Protein AF-A0A8T6U8Y3-F1 (afdb_monomer_lite)

Structure (mmCIF, N/CA/C/O backbone):
data_AF-A0A8T6U8Y3-F1
#
_entry.id   AF-A0A8T6U8Y3-F1
#
loop_
_atom_site.group_PDB
_atom_site.id
_atom_site.type_symbol
_atom_site.label_atom_id
_atom_site.label_alt_id
_atom_site.label_comp_id
_atom_site.label_asym_id
_atom_site.label_entity_id
_atom_site.label_seq_id
_atom_site.pdbx_PDB_ins_code
_atom_site.Cartn_x
_atom_site.Cartn_y
_atom_site.Cartn_z
_atom_site.occupancy
_atom_site.B_iso_or_equiv
_atom_site.auth_seq_id
_atom_site.auth_comp_id
_atom_site.auth_asym_id
_atom_site.auth_atom_id
_atom_site.pdbx_PDB_model_num
ATOM 1 N N . MET A 1 1 ? 5.270 15.426 -2.629 1.00 44.84 1 MET A N 1
ATOM 2 C CA . MET A 1 1 ? 5.091 15.034 -4.044 1.00 44.84 1 MET A CA 1
ATOM 3 C C . MET A 1 1 ? 6.142 13.988 -4.395 1.00 44.84 1 MET A C 1
ATOM 5 O O . MET A 1 1 ? 7.308 14.335 -4.480 1.00 44.84 1 MET A O 1
ATOM 9 N N . LYS A 1 2 ? 5.754 12.710 -4.514 1.00 51.69 2 LYS A N 1
ATOM 10 C CA . LYS A 1 2 ? 6.608 11.588 -4.968 1.00 51.69 2 LYS A CA 1
ATOM 11 C C . LYS A 1 2 ? 6.368 11.290 -6.465 1.00 51.69 2 LYS A C 1
ATOM 13 O O . LYS A 1 2 ? 6.351 10.142 -6.881 1.00 51.69 2 LYS A O 1
ATOM 18 N N . SER A 1 3 ? 6.102 12.319 -7.268 1.00 58.97 3 SER A N 1
ATOM 19 C CA . SER A 1 3 ? 5.593 12.182 -8.643 1.00 58.97 3 SER A CA 1
ATOM 20 C C . SER A 1 3 ? 6.615 11.672 -9.668 1.00 58.97 3 SER A C 1
ATOM 22 O O . SER A 1 3 ? 6.224 11.389 -10.792 1.00 58.97 3 SER A O 1
ATOM 24 N N . HIS A 1 4 ? 7.896 11.537 -9.303 1.00 66.88 4 HIS A N 1
ATOM 25 C CA . HIS A 1 4 ? 8.971 11.149 -10.231 1.00 66.88 4 HIS A CA 1
ATOM 26 C C . HIS A 1 4 ? 9.582 9.763 -9.973 1.00 66.88 4 HIS A C 1
ATOM 28 O O . HIS A 1 4 ? 10.421 9.323 -10.745 1.00 66.88 4 HIS A O 1
ATOM 34 N N . LEU A 1 5 ? 9.129 9.023 -8.953 1.00 81.81 5 LEU A N 1
ATOM 35 C CA . LEU A 1 5 ? 9.771 7.753 -8.581 1.00 81.81 5 LEU A CA 1
ATOM 36 C C . LEU A 1 5 ? 9.655 6.655 -9.647 1.00 81.81 5 LEU A C 1
ATOM 38 O O . LEU A 1 5 ? 10.596 5.888 -9.816 1.00 81.81 5 LEU A O 1
ATOM 42 N N . LEU A 1 6 ? 8.516 6.564 -10.340 1.00 86.06 6 LEU A N 1
ATOM 43 C CA . LEU A 1 6 ? 8.314 5.573 -11.402 1.00 86.06 6 LEU 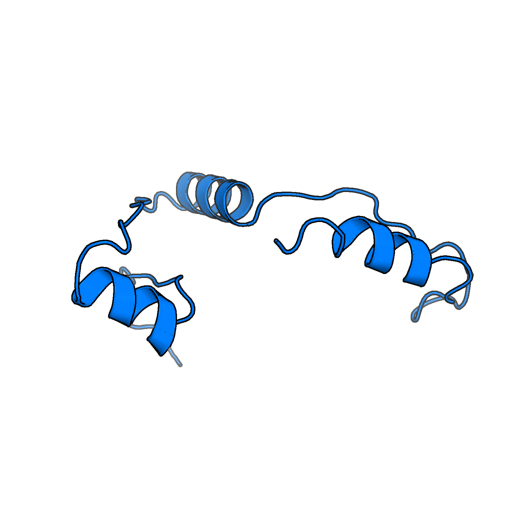A CA 1
ATOM 44 C C . LEU A 1 6 ? 9.193 5.871 -12.631 1.00 86.06 6 LEU A C 1
ATOM 46 O O . LEU A 1 6 ? 9.966 4.989 -12.996 1.00 86.06 6 LEU A O 1
ATOM 50 N N . PRO A 1 7 ? 9.184 7.098 -13.195 1.00 89.88 7 PRO A N 1
ATOM 51 C CA . PRO A 1 7 ? 10.100 7.462 -14.279 1.00 89.88 7 PRO A CA 1
ATOM 52 C C . PRO A 1 7 ? 11.582 7.265 -13.929 1.00 89.88 7 PRO A C 1
ATOM 54 O O . PRO A 1 7 ? 12.334 6.699 -14.720 1.00 89.88 7 PRO A O 1
ATOM 57 N N . ASP A 1 8 ? 12.004 7.677 -12.728 1.00 92.62 8 ASP A N 1
ATOM 58 C CA . ASP A 1 8 ? 13.391 7.508 -12.277 1.00 92.62 8 ASP A CA 1
ATOM 59 C C . ASP A 1 8 ? 13.759 6.018 -12.155 1.00 92.62 8 ASP A C 1
ATOM 61 O O . ASP A 1 8 ? 14.876 5.605 -12.483 1.00 92.62 8 ASP A O 1
ATOM 65 N N . PHE A 1 9 ? 12.818 5.187 -11.692 1.00 91.88 9 PHE A N 1
ATOM 66 C CA . PHE A 1 9 ? 13.009 3.745 -11.596 1.00 91.88 9 PHE A CA 1
ATOM 67 C C . PHE A 1 9 ? 13.113 3.094 -12.976 1.00 91.88 9 PHE A C 1
ATOM 69 O O . PHE A 1 9 ? 14.057 2.333 -13.189 1.00 91.88 9 PHE A O 1
ATOM 76 N N . GLU A 1 10 ? 12.214 3.424 -13.907 1.00 92.19 10 GLU A N 1
ATOM 77 C CA . GLU A 1 10 ? 12.241 2.963 -15.302 1.00 92.19 10 GLU A CA 1
ATOM 78 C C . GLU A 1 10 ? 13.571 3.299 -15.973 1.00 92.19 10 GLU A C 1
ATOM 80 O O . GLU A 1 10 ? 14.241 2.407 -16.497 1.00 92.19 10 GLU A O 1
ATOM 85 N N . GLN A 1 11 ? 14.014 4.553 -15.856 1.00 92.25 11 GLN A N 1
ATOM 86 C CA . GLN A 1 11 ? 15.302 4.985 -16.388 1.00 92.25 11 GLN A CA 1
ATOM 87 C C . GLN A 1 11 ? 16.463 4.220 -15.742 1.00 92.25 11 GLN A C 1
ATOM 89 O O . GLN A 1 11 ? 17.434 3.862 -16.405 1.00 92.25 11 GLN A O 1
ATOM 94 N N . SER A 1 12 ? 16.361 3.896 -14.449 1.00 92.69 12 SER A N 1
ATOM 95 C CA . SER A 1 12 ? 17.383 3.104 -13.765 1.00 92.69 12 SER A CA 1
ATOM 96 C C . SER A 1 12 ? 17.486 1.660 -14.270 1.00 92.69 12 SER A C 1
ATOM 98 O O . SER A 1 12 ? 18.462 0.994 -13.922 1.00 92.69 12 SER A O 1
ATOM 100 N N . LEU A 1 13 ? 16.492 1.136 -14.998 1.00 92.56 13 LEU A N 1
ATOM 101 C CA . LEU A 1 13 ? 16.503 -0.224 -15.551 1.00 92.56 13 LEU A CA 1
ATOM 102 C C . LEU A 1 13 ? 17.184 -0.300 -16.919 1.00 92.56 13 LEU A C 1
ATOM 104 O O . LEU A 1 13 ? 17.623 -1.384 -17.309 1.00 92.56 13 LEU A O 1
ATOM 108 N N . GLU A 1 14 ? 17.327 0.827 -17.619 1.00 91.75 14 GLU A N 1
ATOM 109 C CA . GLU A 1 14 ? 17.985 0.873 -18.921 1.00 91.75 14 GLU A CA 1
ATOM 110 C C . GLU A 1 14 ? 19.413 0.317 -18.833 1.00 91.75 14 GLU A C 1
ATOM 112 O O . GLU A 1 14 ? 20.248 0.759 -18.042 1.00 91.75 14 GLU A O 1
ATOM 117 N N . GLY A 1 15 ? 19.696 -0.713 -19.633 1.00 88.44 15 GLY A N 1
ATOM 118 C CA . GLY A 1 15 ? 21.009 -1.354 -19.677 1.00 88.44 15 GLY A CA 1
ATOM 119 C C . GLY A 1 15 ? 21.361 -2.216 -18.457 1.00 88.44 15 GLY A C 1
ATOM 120 O O . GLY A 1 15 ? 22.429 -2.834 -18.458 1.00 88.44 15 GLY A O 1
ATOM 121 N N . LYS A 1 16 ? 20.495 -2.323 -17.434 1.00 93.62 16 LYS A N 1
ATOM 122 C CA . LYS A 1 16 ? 20.750 -3.219 -16.296 1.00 93.62 16 LYS A CA 1
ATOM 123 C C . LYS A 1 16 ? 20.620 -4.686 -16.724 1.00 93.62 16 LYS A C 1
ATOM 125 O O . LYS A 1 16 ? 19.581 -5.079 -17.261 1.00 93.62 16 LYS A O 1
ATOM 130 N N . PRO A 1 17 ? 21.634 -5.528 -16.451 1.00 92.94 17 PRO A N 1
ATOM 131 C CA . PRO A 1 17 ? 21.569 -6.945 -16.770 1.00 92.94 17 PRO A CA 1
ATOM 132 C C . PRO A 1 17 ? 20.559 -7.658 -15.867 1.00 92.94 17 PRO A C 1
ATOM 134 O O . PRO A 1 17 ? 20.515 -7.441 -14.655 1.00 92.94 17 PRO A O 1
ATOM 137 N N . CYS A 1 18 ? 19.773 -8.561 -16.450 1.00 93.19 18 CYS A N 1
ATOM 138 C CA . CYS A 1 18 ? 18.895 -9.438 -15.685 1.00 93.19 18 CYS A CA 1
ATOM 139 C C . CYS A 1 18 ? 19.711 -10.313 -14.709 1.00 93.19 18 CYS A C 1
ATOM 141 O O . CYS A 1 18 ? 20.621 -11.014 -15.156 1.00 93.19 18 CYS A O 1
ATOM 143 N N . PRO A 1 19 ? 19.362 -10.386 -13.409 1.00 93.25 19 PRO A N 1
ATOM 144 C CA . PRO A 1 19 ? 20.111 -11.181 -12.429 1.00 93.25 19 PRO A CA 1
ATOM 145 C C . PRO A 1 19 ? 20.054 -12.698 -12.681 1.00 93.25 19 PRO A C 1
ATOM 147 O O . PRO A 1 19 ? 20.804 -13.445 -12.062 1.00 93.25 19 PRO A O 1
ATOM 150 N N . LYS A 1 20 ? 19.167 -13.170 -13.572 1.00 95.06 20 LYS A N 1
ATOM 151 C CA . LYS A 1 20 ? 19.025 -14.593 -13.924 1.00 95.06 20 LYS A CA 1
ATOM 152 C C . LYS A 1 20 ? 19.741 -14.989 -15.220 1.00 95.06 20 LYS A C 1
ATOM 154 O O . LYS A 1 20 ? 20.214 -16.115 -15.310 1.00 95.06 20 LYS A O 1
ATOM 159 N N . CYS A 1 21 ? 19.781 -14.113 -16.228 1.00 94.38 21 CYS A N 1
ATOM 160 C CA . CYS A 1 21 ? 20.293 -14.448 -17.569 1.00 94.38 21 CYS A CA 1
ATOM 161 C C . CYS A 1 21 ? 21.279 -13.428 -18.159 1.00 94.38 21 CYS A C 1
ATOM 163 O O . CYS A 1 21 ? 21.743 -13.615 -19.279 1.00 94.38 21 CYS A O 1
ATOM 165 N N . SER A 1 22 ? 21.592 -12.352 -17.433 1.00 91.88 22 SER A N 1
ATOM 166 C CA . SER A 1 22 ? 22.529 -11.286 -17.818 1.00 91.88 22 SER A CA 1
ATOM 167 C C . SER A 1 22 ? 22.169 -10.482 -19.074 1.00 91.88 22 SER A C 1
ATOM 169 O O . SER A 1 22 ? 22.942 -9.621 -19.487 1.00 91.88 22 SER A O 1
ATOM 171 N N . VAL A 1 23 ? 20.994 -10.708 -19.667 1.00 94.62 23 VAL A N 1
ATOM 172 C CA . VAL A 1 23 ? 20.512 -9.931 -20.817 1.00 94.62 23 VAL A CA 1
ATOM 173 C C . VAL A 1 23 ? 20.040 -8.546 -20.334 1.00 94.62 23 VAL A C 1
ATOM 175 O O . VAL A 1 23 ? 19.263 -8.487 -19.374 1.00 94.62 23 VAL A O 1
ATOM 178 N N . PRO A 1 24 ? 20.493 -7.433 -20.946 1.00 92.00 24 PRO A N 1
ATOM 179 C CA . PRO A 1 24 ? 20.199 -6.070 -20.495 1.00 92.00 24 PRO A CA 1
ATOM 180 C C . PRO A 1 24 ? 18.861 -5.551 -21.045 1.00 92.00 24 PRO A C 1
ATOM 182 O O . PRO A 1 24 ? 18.798 -4.526 -21.716 1.00 92.00 24 PRO A O 1
ATOM 185 N N . THR A 1 25 ? 17.788 -6.302 -20.803 1.00 91.75 25 THR A N 1
ATOM 186 C CA . THR A 1 25 ? 16.436 -6.018 -21.321 1.00 91.75 25 THR A CA 1
ATOM 187 C C . THR A 1 25 ? 15.399 -5.953 -20.199 1.00 91.75 25 THR A C 1
ATOM 189 O O . THR A 1 25 ? 14.247 -6.333 -20.399 1.00 91.75 25 THR A O 1
ATOM 192 N N . LEU A 1 26 ? 15.806 -5.550 -18.990 1.00 94.38 26 LEU A N 1
ATOM 193 C CA . LEU A 1 26 ? 14.859 -5.279 -17.909 1.00 94.38 26 LEU A CA 1
ATOM 194 C C . LEU A 1 26 ? 14.031 -4.037 -18.254 1.00 94.38 26 LEU A C 1
ATOM 196 O O . LEU A 1 26 ? 14.582 -3.018 -18.658 1.00 94.38 26 LEU A O 1
ATOM 200 N N . ALA A 1 27 ? 12.718 -4.129 -18.073 1.00 92.94 27 ALA A N 1
ATOM 201 C CA . ALA A 1 27 ? 11.782 -3.031 -18.268 1.00 92.94 27 ALA A CA 1
ATOM 202 C C . ALA A 1 27 ? 10.592 -3.198 -17.316 1.00 92.94 27 ALA A C 1
ATOM 204 O O . ALA A 1 27 ? 10.263 -4.321 -16.919 1.00 92.94 27 ALA A O 1
ATOM 205 N N . VAL A 1 28 ? 9.948 -2.088 -16.958 1.00 92.88 28 VAL A N 1
ATOM 206 C CA . VAL A 1 28 ? 8.656 -2.113 -16.265 1.00 92.88 28 VAL A CA 1
ATOM 207 C C . VAL A 1 28 ? 7.592 -2.516 -17.282 1.00 92.88 28 VAL A C 1
ATOM 209 O O . VAL A 1 28 ? 7.467 -1.891 -18.331 1.00 92.88 28 VAL A O 1
ATOM 212 N N . VAL A 1 29 ? 6.865 -3.595 -17.000 1.00 93.56 29 VAL A N 1
ATOM 213 C CA . VAL A 1 29 ? 5.804 -4.109 -17.887 1.00 93.56 29 VAL A CA 1
ATOM 214 C C . VAL A 1 29 ? 4.414 -3.649 -17.466 1.00 93.56 29 VAL A C 1
ATOM 216 O O . VAL A 1 29 ? 3.512 -3.615 -18.295 1.00 93.56 29 VAL A O 1
ATOM 219 N N . ASP A 1 30 ? 4.253 -3.315 -16.188 1.00 91.88 30 ASP A N 1
ATOM 220 C CA . ASP A 1 30 ? 3.013 -2.824 -15.606 1.00 91.88 30 ASP A CA 1
ATOM 221 C C . ASP A 1 30 ? 3.320 -2.040 -14.322 1.00 91.88 30 ASP A C 1
ATOM 223 O O . ASP A 1 30 ? 4.343 -2.267 -13.667 1.00 91.88 30 ASP A O 1
ATOM 227 N N . SER A 1 31 ? 2.430 -1.121 -13.966 1.00 91.31 31 SER A N 1
ATOM 228 C CA . SER A 1 31 ? 2.485 -0.363 -12.722 1.00 91.31 31 SER A CA 1
ATOM 229 C C . SER A 1 31 ? 1.077 -0.198 -12.177 1.00 91.31 31 SER A C 1
ATOM 231 O O . SER A 1 31 ? 0.198 0.311 -12.872 1.00 91.31 31 SER A O 1
ATOM 233 N N . LYS A 1 32 ? 0.882 -0.556 -10.912 1.00 91.00 32 LYS A N 1
ATOM 234 C CA . LYS A 1 32 ? -0.413 -0.468 -10.249 1.00 91.00 32 LYS A CA 1
ATOM 235 C C . LYS A 1 32 ? -0.320 0.363 -8.984 1.00 91.00 32 LYS A C 1
ATOM 237 O O . LYS A 1 32 ? 0.726 0.395 -8.331 1.00 91.00 32 LYS A O 1
ATOM 242 N N . SER A 1 33 ? -1.400 1.063 -8.643 1.00 91.12 33 SER A N 1
ATOM 243 C CA . SER A 1 33 ? -1.464 1.727 -7.348 1.00 91.12 33 SER A CA 1
ATOM 244 C C . SER A 1 33 ? -1.607 0.677 -6.245 1.00 91.12 33 SER A C 1
ATOM 246 O O . SER A 1 33 ? -2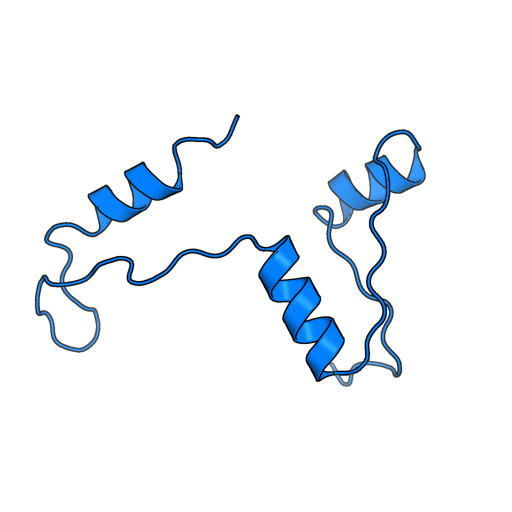.323 -0.312 -6.394 1.00 91.12 33 SER A O 1
ATOM 248 N N . LEU A 1 34 ? -0.937 0.907 -5.116 1.00 90.12 34 LEU A N 1
ATOM 249 C CA . LEU A 1 34 ? -0.995 -0.010 -3.977 1.00 90.12 34 LEU A CA 1
ATOM 250 C C . LEU A 1 34 ? -2.422 -0.151 -3.419 1.00 90.12 34 LEU A C 1
ATOM 252 O O . LEU A 1 34 ? -2.778 -1.202 -2.902 1.00 90.12 34 LEU A O 1
ATOM 256 N N . ILE A 1 35 ? -3.237 0.904 -3.529 1.00 91.25 35 ILE A N 1
ATOM 257 C CA . ILE A 1 35 ? -4.636 0.885 -3.087 1.00 91.25 35 ILE A CA 1
ATOM 258 C C . ILE A 1 35 ? -5.443 -0.073 -3.966 1.00 91.25 35 ILE A C 1
ATOM 260 O O . ILE A 1 35 ? -6.165 -0.907 -3.429 1.00 91.25 35 ILE A O 1
ATOM 264 N N . ASP A 1 36 ? -5.282 0.006 -5.290 1.00 92.12 36 ASP A N 1
ATOM 265 C CA . ASP A 1 36 ? -6.015 -0.858 -6.222 1.00 92.12 36 ASP A CA 1
ATOM 266 C C . ASP A 1 36 ? -5.594 -2.325 -6.069 1.00 92.12 36 ASP A C 1
ATOM 268 O O . ASP A 1 36 ? -6.438 -3.213 -6.051 1.00 92.12 36 ASP A O 1
ATOM 272 N N . GLU A 1 37 ? -4.292 -2.588 -5.914 1.00 93.06 37 GLU A N 1
ATOM 273 C CA . GLU A 1 37 ? -3.774 -3.944 -5.691 1.00 93.06 37 GLU A CA 1
ATOM 274 C C . GLU A 1 37 ? -4.333 -4.571 -4.404 1.00 93.06 37 GLU A C 1
ATOM 276 O O . GLU A 1 37 ? -4.778 -5.719 -4.409 1.00 93.06 37 GLU A O 1
ATOM 281 N N . LEU A 1 38 ? -4.356 -3.813 -3.302 1.00 93.25 38 LEU A N 1
ATOM 282 C CA . LEU A 1 38 ? -4.909 -4.292 -2.034 1.00 93.25 38 LEU A CA 1
ATOM 283 C C . LEU A 1 38 ? -6.431 -4.458 -2.086 1.00 93.25 38 LEU A C 1
ATOM 285 O O . LEU A 1 38 ? -6.945 -5.389 -1.471 1.00 93.25 38 LEU A O 1
ATOM 289 N N . ALA A 1 39 ? -7.143 -3.586 -2.804 1.00 93.19 39 ALA A N 1
ATOM 290 C CA . ALA A 1 39 ? -8.589 -3.687 -2.970 1.00 93.19 39 ALA A CA 1
ATOM 291 C C . ALA A 1 39 ? -8.987 -4.949 -3.748 1.00 93.19 39 ALA A C 1
ATOM 293 O O . ALA A 1 39 ? -9.882 -5.671 -3.315 1.00 93.19 39 ALA A O 1
ATOM 294 N N . GLU A 1 40 ? -8.285 -5.258 -4.839 1.00 95.12 40 GLU A N 1
ATOM 295 C CA . GLU A 1 40 ? -8.522 -6.485 -5.604 1.00 95.12 40 GLU A CA 1
ATOM 296 C C . GLU A 1 40 ? -8.211 -7.737 -4.789 1.00 95.12 40 GLU A C 1
ATOM 298 O O . GLU A 1 40 ? -9.024 -8.657 -4.734 1.00 95.12 40 GLU A O 1
ATOM 303 N N . LEU A 1 41 ? -7.073 -7.758 -4.086 1.00 95.25 41 LEU A N 1
ATOM 304 C CA . LEU A 1 41 ? -6.736 -8.883 -3.218 1.00 95.25 41 LEU A CA 1
ATOM 305 C C . LEU A 1 41 ? -7.798 -9.079 -2.128 1.00 95.25 41 LEU A C 1
ATOM 307 O O . LEU A 1 41 ? -8.182 -10.209 -1.826 1.00 95.25 41 LEU A O 1
ATOM 311 N N . ALA A 1 42 ? -8.273 -7.984 -1.530 1.00 95.31 42 ALA A N 1
ATOM 312 C CA . ALA A 1 42 ? -9.316 -8.025 -0.519 1.00 95.31 42 ALA A CA 1
ATOM 313 C C . ALA A 1 42 ? -10.624 -8.599 -1.083 1.00 95.31 42 ALA A C 1
ATOM 315 O O . ALA A 1 42 ? -11.220 -9.456 -0.432 1.00 95.31 42 ALA A O 1
ATOM 316 N N . GLU A 1 43 ? -11.023 -8.220 -2.298 1.00 94.50 43 GLU A N 1
ATOM 317 C CA . GLU A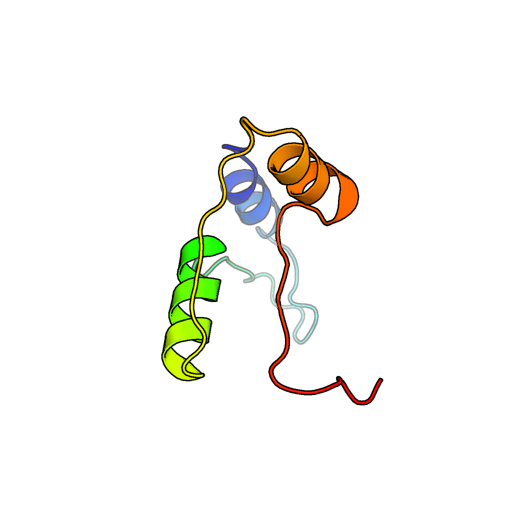 1 43 ? -12.181 -8.799 -2.983 1.00 94.50 43 GLU A CA 1
ATOM 318 C C . GLU A 1 43 ? -12.004 -10.308 -3.225 1.00 94.50 43 GLU A C 1
ATOM 320 O O . GLU A 1 43 ? -12.885 -11.094 -2.868 1.00 94.50 43 GLU A O 1
ATOM 325 N N . GLU A 1 44 ? -10.838 -10.738 -3.722 1.00 96.88 44 GLU A N 1
ATOM 326 C CA . GLU A 1 44 ? -10.529 -12.154 -3.972 1.00 96.88 44 GLU A CA 1
ATOM 327 C C . GLU A 1 44 ? -10.620 -13.018 -2.705 1.00 96.88 44 GLU A C 1
ATOM 329 O O . GLU A 1 44 ? -11.095 -14.157 -2.750 1.00 96.88 44 GLU A O 1
ATOM 334 N N . VAL A 1 45 ? -10.180 -12.490 -1.557 1.00 95.12 45 VAL A N 1
ATOM 335 C CA . VAL A 1 45 ? -10.184 -13.223 -0.278 1.00 95.12 45 VAL A CA 1
ATOM 336 C C . VAL A 1 45 ? -11.404 -12.925 0.606 1.00 95.12 45 VAL A C 1
ATOM 338 O O . VAL A 1 45 ? -11.512 -13.469 1.716 1.00 95.12 45 VAL A O 1
ATOM 341 N N . GLY A 1 46 ? -12.324 -12.072 0.142 1.00 94.38 46 GLY A N 1
ATOM 342 C CA . GLY A 1 46 ? -13.543 -11.647 0.841 1.00 94.38 46 GLY A CA 1
ATOM 343 C C . GLY A 1 46 ? -13.296 -10.801 2.095 1.00 94.38 46 GLY A C 1
ATOM 344 O O . GLY A 1 46 ? -13.957 -11.003 3.114 1.00 94.38 46 GLY A O 1
ATOM 345 N N . THR A 1 47 ? -12.267 -9.958 2.086 1.00 95.00 47 THR A N 1
ATOM 346 C CA . THR A 1 47 ? -11.913 -9.042 3.181 1.00 95.00 47 THR A CA 1
ATOM 347 C C . THR A 1 47 ? -12.506 -7.662 2.923 1.00 95.00 47 THR A C 1
ATOM 349 O O . THR A 1 47 ? -12.511 -7.192 1.790 1.00 95.00 47 THR A O 1
ATOM 352 N N . ASP A 1 48 ? -12.978 -7.003 3.977 1.00 93.38 48 ASP A N 1
ATOM 353 C CA . ASP A 1 48 ? -13.488 -5.637 3.888 1.00 93.38 48 ASP A CA 1
ATOM 354 C C . ASP A 1 48 ? -12.334 -4.623 3.831 1.00 93.38 48 ASP A C 1
ATOM 356 O O . ASP A 1 48 ? -11.314 -4.783 4.508 1.00 93.38 48 ASP A O 1
ATOM 360 N N . VAL A 1 49 ? -12.502 -3.565 3.035 1.00 93.62 49 VAL A N 1
ATOM 361 C CA . VAL A 1 49 ? -11.520 -2.481 2.891 1.00 93.62 49 VAL A CA 1
ATOM 362 C C . VAL A 1 49 ? -12.110 -1.184 3.423 1.00 93.62 49 VAL A C 1
ATOM 364 O O . VAL A 1 49 ? -13.163 -0.738 2.971 1.00 93.62 49 VAL A O 1
ATOM 367 N N . GLU A 1 50 ? -11.391 -0.546 4.344 1.00 93.06 50 GLU A N 1
ATOM 368 C CA . GLU A 1 50 ? -11.761 0.748 4.912 1.00 93.06 50 GLU A CA 1
ATOM 369 C C . GLU A 1 50 ? -10.660 1.785 4.671 1.00 93.06 50 GLU A C 1
ATOM 371 O O . GLU A 1 50 ? -9.474 1.526 4.887 1.00 93.06 50 GLU A O 1
ATOM 376 N N . ILE A 1 51 ? -11.060 2.983 4.237 1.00 92.44 51 ILE A N 1
ATOM 377 C CA . ILE A 1 51 ? -10.160 4.128 4.068 1.00 92.44 51 ILE A CA 1
ATOM 378 C C . ILE A 1 51 ? -10.348 5.067 5.255 1.00 92.44 51 ILE A C 1
ATOM 380 O O . ILE A 1 51 ? -11.439 5.594 5.477 1.00 92.44 51 ILE A O 1
ATOM 384 N N . LEU A 1 52 ? -9.266 5.305 5.995 1.00 92.88 52 LEU A N 1
ATOM 385 C CA . LEU A 1 52 ? -9.271 6.141 7.190 1.00 92.88 52 LEU A CA 1
ATOM 386 C C . LEU A 1 52 ? -8.633 7.505 6.909 1.00 92.88 52 LEU A C 1
ATOM 388 O O . LEU A 1 52 ? -7.541 7.599 6.346 1.00 92.88 52 LEU A O 1
ATOM 392 N N . SER A 1 53 ? -9.328 8.569 7.317 1.00 94.81 53 SER A N 1
ATOM 393 C CA . SER A 1 53 ? -8.810 9.938 7.252 1.00 94.81 53 SER A CA 1
ATOM 394 C C . SER A 1 53 ? -7.684 10.145 8.267 1.00 94.81 53 SER A C 1
ATOM 396 O O . SER A 1 53 ? -7.707 9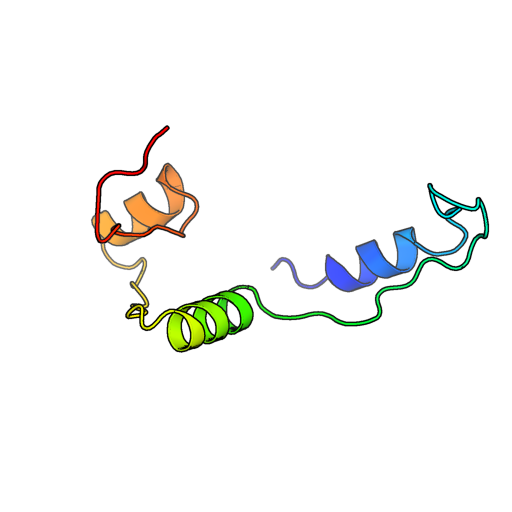.597 9.367 1.00 94.81 53 SER A O 1
ATOM 398 N N . VAL A 1 54 ? -6.724 10.999 7.915 1.00 96.31 54 VAL A N 1
ATOM 399 C CA . VAL A 1 54 ? -5.603 11.413 8.779 1.00 96.31 54 VAL A CA 1
ATOM 400 C C . VAL A 1 54 ? -5.921 12.673 9.594 1.00 96.31 54 VAL A C 1
ATOM 402 O O . VAL A 1 54 ? -5.031 13.273 10.179 1.00 96.31 54 VAL A O 1
ATOM 405 N N . GLU A 1 55 ? -7.181 13.110 9.605 1.00 97.06 55 GLU A N 1
ATOM 406 C CA . GLU A 1 55 ? -7.634 14.303 10.339 1.00 97.06 55 GLU A CA 1
ATOM 407 C C . GLU A 1 55 ? -7.806 14.066 11.848 1.00 97.06 55 GLU A C 1
ATOM 409 O O . GLU A 1 55 ? -7.953 15.020 12.609 1.00 97.06 55 GLU A O 1
ATOM 414 N N . THR A 1 56 ? -7.802 12.806 12.279 1.00 96.25 56 THR A N 1
ATOM 415 C CA . THR A 1 56 ? -7.904 12.403 13.687 1.00 96.25 56 THR A CA 1
ATOM 416 C C . THR A 1 56 ? -6.530 12.039 14.243 1.00 96.25 56 THR A C 1
ATOM 418 O O . THR A 1 56 ? -5.627 11.669 13.486 1.00 96.25 56 THR A O 1
ATOM 421 N N . GLU A 1 57 ? -6.366 12.107 15.567 1.00 95.94 57 GLU A N 1
ATOM 422 C CA . GLU A 1 57 ? -5.121 11.674 16.217 1.00 95.94 57 GLU A CA 1
ATOM 423 C C . GLU A 1 57 ? -4.837 10.197 15.921 1.00 95.94 57 GLU A C 1
ATOM 425 O O . GLU A 1 57 ? -3.710 9.834 15.592 1.00 95.94 57 GLU A O 1
ATOM 430 N N . GLU A 1 58 ? -5.867 9.351 15.937 1.00 94.06 58 GLU A N 1
ATOM 431 C CA . GLU A 1 58 ? -5.764 7.923 15.652 1.00 94.06 58 GLU A CA 1
ATOM 432 C C . GLU A 1 58 ? -5.370 7.650 14.195 1.00 94.06 58 GLU A C 1
ATOM 434 O O . GLU A 1 58 ? -4.515 6.802 13.933 1.00 94.06 58 GLU A O 1
ATOM 439 N N . GLY A 1 59 ? -5.946 8.385 13.238 1.00 95.31 59 GLY A N 1
ATOM 440 C CA . GLY A 1 59 ? -5.584 8.280 11.823 1.00 95.31 59 GLY A CA 1
ATOM 441 C C . GLY A 1 59 ? -4.141 8.714 11.561 1.00 95.31 59 GLY A C 1
ATOM 442 O O . GLY A 1 59 ? -3.409 8.066 10.806 1.00 95.31 59 GLY A O 1
ATOM 443 N N . GLN A 1 60 ? -3.697 9.771 12.241 1.00 96.75 60 GLN A N 1
ATOM 444 C CA . GLN A 1 60 ? -2.312 10.226 12.195 1.00 96.75 60 GLN A CA 1
ATOM 445 C C . GLN A 1 60 ? -1.364 9.191 12.828 1.00 96.75 60 GLN A C 1
ATOM 447 O O . GLN A 1 60 ? -0.339 8.850 12.238 1.00 96.75 60 GLN A O 1
ATOM 452 N N . MET A 1 61 ? -1.739 8.599 13.967 1.00 95.81 61 MET A N 1
ATOM 453 C CA . MET A 1 61 ? -0.989 7.506 14.593 1.00 95.81 61 MET A CA 1
ATOM 454 C C . MET A 1 61 ? -0.880 6.279 13.686 1.00 95.81 61 MET A C 1
ATOM 456 O O . MET A 1 61 ? 0.205 5.706 13.579 1.00 95.81 61 MET A O 1
ATOM 460 N N . LEU A 1 62 ? -1.964 5.882 13.011 1.00 95.31 62 LEU A N 1
ATOM 461 C CA . LEU A 1 62 ? -1.950 4.776 12.054 1.00 95.31 62 LEU A CA 1
ATOM 462 C C . LEU A 1 62 ? -0.952 5.038 10.918 1.00 95.31 62 LEU A C 1
ATOM 464 O O . LEU A 1 62 ? -0.149 4.170 10.567 1.00 95.31 62 LEU A O 1
ATOM 468 N N . LYS A 1 63 ? -0.965 6.257 10.377 1.00 95.00 63 LYS A N 1
ATOM 469 C CA . LYS A 1 63 ? -0.037 6.680 9.329 1.00 95.00 63 LYS A CA 1
ATOM 470 C C . LYS A 1 63 ? 1.418 6.649 9.787 1.00 95.00 63 LYS A C 1
ATOM 472 O O . LYS A 1 63 ? 2.256 6.074 9.097 1.00 95.00 63 LYS A O 1
ATOM 477 N N . ASP A 1 64 ? 1.711 7.246 10.935 1.00 95.62 64 ASP A N 1
ATOM 478 C CA . ASP A 1 64 ? 3.090 7.494 11.354 1.00 95.62 64 ASP A CA 1
ATOM 479 C C . ASP A 1 64 ? 3.716 6.282 12.066 1.00 95.62 64 ASP A C 1
ATOM 481 O O . ASP A 1 64 ? 4.904 6.015 11.892 1.00 95.62 64 ASP A O 1
ATOM 485 N N . SER A 1 65 ? 2.928 5.508 12.822 1.00 94.94 65 SER A N 1
ATOM 486 C CA . SER A 1 65 ? 3.426 4.354 13.595 1.00 94.94 65 SER A CA 1
ATOM 487 C C . SER A 1 65 ? 3.380 3.039 12.820 1.00 94.94 65 SER A C 1
ATOM 489 O O . SER A 1 65 ? 4.264 2.202 12.985 1.00 94.94 65 SER A O 1
ATOM 491 N N . PHE A 1 66 ? 2.362 2.847 11.976 1.00 92.94 66 PHE A N 1
ATOM 492 C CA . PHE A 1 66 ? 2.167 1.609 11.208 1.00 92.94 66 PHE A CA 1
ATOM 493 C C . PHE A 1 66 ? 2.445 1.791 9.709 1.00 92.94 66 PHE A C 1
ATOM 495 O O . PHE A 1 66 ? 2.258 0.867 8.925 1.00 92.94 66 PHE A O 1
ATOM 502 N N . GLY A 1 67 ? 2.897 2.977 9.288 1.00 93.00 67 GLY A N 1
ATOM 503 C CA . GLY A 1 67 ? 3.183 3.276 7.883 1.00 93.00 67 GLY A CA 1
ATOM 504 C C . GLY A 1 67 ? 1.935 3.504 7.023 1.00 93.00 67 GLY A C 1
ATOM 505 O O . GLY A 1 67 ? 2.051 3.557 5.799 1.00 93.00 67 GLY A O 1
ATOM 506 N N . GLY A 1 68 ? 0.756 3.649 7.641 1.00 93.69 68 GLY A N 1
ATOM 507 C CA . GLY A 1 68 ? -0.504 3.958 6.957 1.00 93.69 68 GLY A CA 1
ATOM 508 C C . GLY A 1 68 ? -1.250 2.764 6.372 1.00 93.69 68 GLY A C 1
ATOM 509 O O . GLY A 1 68 ? -2.226 2.975 5.660 1.00 93.69 68 GLY A O 1
ATOM 510 N N . ILE A 1 69 ? -0.822 1.533 6.664 1.00 94.00 69 ILE A N 1
ATOM 511 C CA . ILE A 1 69 ? -1.500 0.305 6.233 1.00 94.00 69 ILE A CA 1
ATOM 512 C C . ILE A 1 69 ? -1.557 -0.657 7.421 1.00 94.00 69 ILE A C 1
ATOM 514 O O . ILE A 1 69 ? -0.540 -0.925 8.058 1.00 94.00 69 ILE A O 1
ATOM 518 N N . ALA A 1 70 ? -2.742 -1.186 7.717 1.00 93.75 70 ALA A N 1
ATOM 519 C CA . ALA A 1 70 ? -2.953 -2.182 8.763 1.00 93.75 70 ALA A CA 1
ATOM 520 C C . ALA A 1 70 ? -4.040 -3.180 8.353 1.00 93.75 70 ALA A C 1
ATOM 522 O O . ALA A 1 70 ? -4.786 -2.946 7.406 1.00 93.75 70 ALA A O 1
ATOM 523 N 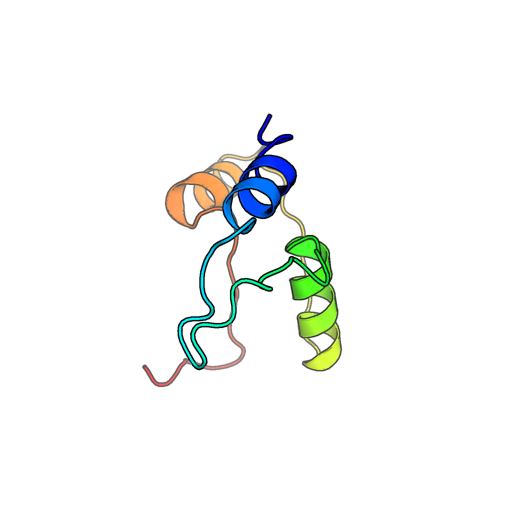N . ALA A 1 71 ? -4.122 -4.295 9.080 1.00 93.62 71 ALA A N 1
ATOM 524 C CA . ALA A 1 71 ? -5.137 -5.318 8.874 1.00 93.62 71 ALA A CA 1
ATOM 525 C C . ALA A 1 71 ? -5.562 -5.938 10.208 1.00 93.62 71 ALA A C 1
ATOM 527 O O . ALA A 1 71 ? -4.735 -6.170 11.094 1.00 93.62 71 ALA A O 1
ATOM 528 N N . ILE A 1 72 ? -6.850 -6.257 10.322 1.00 93.88 72 ILE A N 1
ATOM 529 C CA . ILE A 1 72 ? -7.393 -7.077 11.405 1.00 93.88 72 ILE A CA 1
ATOM 530 C C . ILE A 1 72 ? -7.581 -8.486 10.850 1.00 93.88 72 ILE A C 1
ATOM 532 O O . ILE A 1 72 ? -8.312 -8.701 9.887 1.00 93.88 72 ILE A O 1
ATOM 536 N N . LEU A 1 73 ? -6.892 -9.459 11.442 1.00 94.19 73 LEU A N 1
ATOM 537 C CA . LEU A 1 73 ? -6.916 -10.834 10.954 1.00 94.19 73 LEU A CA 1
ATOM 538 C C . LEU A 1 73 ? -8.125 -11.594 11.503 1.00 94.19 73 LEU A C 1
ATOM 540 O O . LEU A 1 73 ? -8.479 -11.462 12.674 1.00 94.19 73 LEU A O 1
ATOM 544 N N . ARG A 1 74 ? -8.702 -12.473 10.676 1.00 93.88 74 ARG A N 1
ATOM 545 C CA . ARG A 1 74 ? -9.812 -13.364 11.068 1.00 93.88 74 ARG A CA 1
ATOM 546 C C . ARG A 1 74 ? -9.423 -14.350 12.173 1.00 93.88 74 ARG A C 1
ATOM 548 O O . ARG A 1 74 ? -10.262 -14.781 12.955 1.00 93.88 74 ARG A O 1
ATOM 555 N N . TYR A 1 75 ? -8.152 -14.732 12.215 1.00 93.94 75 TYR A N 1
ATOM 556 C CA . TYR A 1 75 ? -7.577 -15.629 13.207 1.00 93.94 75 TYR A CA 1
ATOM 557 C C . TYR A 1 75 ? -6.142 -15.208 13.504 1.00 93.94 75 TYR A C 1
ATOM 559 O O . TYR A 1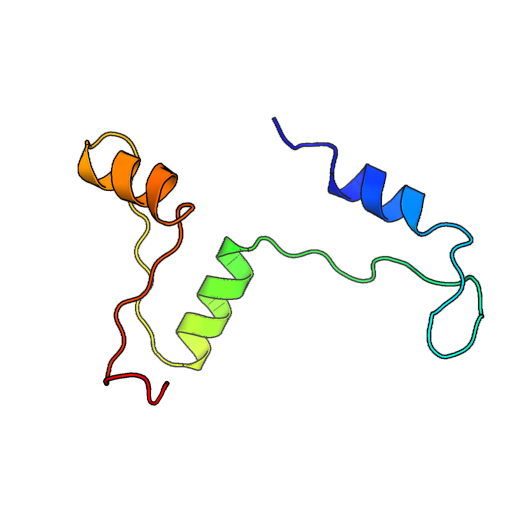 75 ? -5.505 -14.485 12.737 1.00 93.94 75 TYR A O 1
ATOM 567 N N . LYS A 1 76 ? -5.619 -15.674 14.639 1.00 94.69 76 LYS A N 1
ATOM 568 C CA . LYS A 1 76 ? -4.228 -15.436 15.015 1.00 94.69 76 LYS A CA 1
ATOM 569 C C . LYS A 1 76 ? -3.300 -16.012 13.942 1.00 94.69 76 LYS A C 1
ATOM 571 O O . LYS A 1 76 ? -3.379 -17.200 13.637 1.00 94.69 76 LYS A O 1
ATOM 576 N N . SER A 1 77 ? -2.407 -15.178 13.414 1.00 89.31 77 SER A N 1
ATOM 577 C CA . SER A 1 77 ? -1.340 -15.650 12.535 1.00 89.31 77 SER A CA 1
ATOM 578 C C . SER A 1 77 ? -0.427 -16.605 13.304 1.00 89.31 77 SER A C 1
ATOM 580 O O . SER A 1 77 ? -0.026 -16.318 14.434 1.00 89.31 77 SER A O 1
ATOM 582 N N . SER A 1 78 ? -0.124 -17.753 12.705 1.00 81.69 78 SER A N 1
ATOM 583 C CA . SER A 1 78 ? 0.869 -18.697 13.208 1.00 81.69 78 SER A CA 1
ATOM 584 C C . SER A 1 78 ? 2.264 -18.215 12.816 1.00 81.69 78 SER A C 1
ATOM 586 O O . SER A 1 78 ? 2.897 -18.802 11.944 1.00 81.69 78 SER A O 1
ATOM 588 N N . ASN A 1 79 ? 2.702 -17.117 13.423 1.00 57.66 79 ASN A N 1
ATOM 589 C CA . ASN A 1 79 ? 4.107 -16.729 13.482 1.00 57.66 79 ASN A CA 1
ATOM 590 C C . ASN A 1 79 ? 4.542 -16.691 14.944 1.00 57.66 79 ASN A C 1
ATOM 592 O O . ASN A 1 79 ? 3.709 -16.294 15.796 1.00 57.66 79 ASN A O 1
#

Sequence (79 aa):
MKSHLLPDFEQSLEGKPCPKCSVPTLAVVDSKSLIDELAELAEEVGTDVEILSVETEEGQMLKDSFGGIAAILRYKSSN

Radius of gyration: 18.08 Å; chains: 1; bounding box: 36×34×38 Å

Secondary structure (DSSP, 8-state):
--TTHHHHHHHHHTTPPPTTT--S---------HHHHHHHHHHHHT-------TTSHHHHHHHHHHTT-----SS----

Foldseek 3Di:
DCVCPVVVVQVVLQQQADPVHGRSPDGDPDDDDPVVVVVVVCVVVVHDDDDDDCPDPVQVCCCPVVVNDDDDDPDDDPD

pLDDT: mean 90.75, std 9.58, range [44.84, 97.06]